Protein AF-A0A938VHK6-F1 (afdb_monomer)

Nearest PDB structures (foldseek):
  8qop-assembly1_A  TM=6.555E-01  e=1.700E-02  Capra hircus
  3v4d-assembly2_B  TM=6.811E-01  e=2.366E-02  Escherichia coli O6
  6tcd-assembly2_E  TM=5.555E-01  e=3.294E-02  Salmo salar
  7kgc-assembly2_A  TM=6.312E-01  e=1.158E-01  Trichomonas vaginalis
  3lyb-assembly1_C  TM=5.449E-01  e=5.666E-01  Klebsiella pneumoniae subsp. pneumoniae NTUH-K2044

Structure (mmCIF, N/CA/C/O backbone):
data_AF-A0A938VHK6-F1
#
_entry.id   AF-A0A938VHK6-F1
#
loop_
_atom_site.group_PDB
_atom_site.id
_atom_site.type_symbol
_atom_site.label_atom_id
_atom_site.label_alt_id
_atom_site.label_comp_id
_atom_site.label_asym_id
_atom_site.label_entity_id
_atom_site.label_seq_id
_atom_site.pdbx_PDB_ins_code
_atom_site.Cartn_x
_atom_site.Cartn_y
_atom_site.Cartn_z
_atom_site.occupancy
_atom_site.B_iso_or_equiv
_atom_site.auth_seq_id
_atom_site.auth_comp_id
_atom_site.auth_asym_id
_atom_site.auth_atom_id
_atom_site.pdbx_PDB_model_num
ATOM 1 N N . MET A 1 1 ? -14.049 -15.359 11.288 1.00 56.09 1 MET A N 1
ATOM 2 C CA . MET A 1 1 ? -13.159 -14.208 11.031 1.00 56.09 1 MET A CA 1
ATOM 3 C C . MET A 1 1 ? -12.052 -14.676 10.113 1.00 56.09 1 MET A C 1
ATOM 5 O O . MET A 1 1 ? -11.270 -15.524 10.521 1.00 56.09 1 MET A O 1
ATOM 9 N N . THR A 1 2 ? -12.027 -14.182 8.879 1.00 82.44 2 THR A N 1
ATOM 10 C CA . THR A 1 2 ? -10.998 -14.538 7.896 1.00 82.44 2 THR A CA 1
ATOM 11 C C . THR A 1 2 ? -10.290 -13.258 7.498 1.00 82.44 2 THR A C 1
ATOM 13 O O . THR A 1 2 ? -10.929 -12.334 7.003 1.00 82.44 2 THR A O 1
ATOM 16 N N . MET A 1 3 ? -8.987 -13.195 7.756 1.00 88.44 3 MET A N 1
ATOM 17 C CA . MET A 1 3 ? -8.124 -12.162 7.200 1.00 88.44 3 MET A CA 1
ATOM 18 C C . MET A 1 3 ? -7.493 -12.726 5.930 1.00 88.44 3 MET A C 1
ATOM 20 O O . MET A 1 3 ? -6.942 -13.826 5.949 1.00 88.44 3 MET A O 1
ATOM 24 N N . ILE A 1 4 ? -7.592 -11.986 4.833 1.00 93.75 4 ILE A N 1
ATOM 25 C CA . ILE A 1 4 ? -7.000 -12.340 3.547 1.00 93.75 4 ILE A CA 1
ATOM 26 C C . ILE A 1 4 ? -5.844 -11.382 3.297 1.00 93.75 4 ILE A C 1
ATOM 28 O O . ILE A 1 4 ? -5.993 -10.168 3.420 1.00 93.75 4 ILE A O 1
ATOM 32 N N . GLY A 1 5 ? -4.689 -11.942 2.956 1.00 94.56 5 GLY A N 1
ATOM 33 C CA . GLY A 1 5 ? -3.497 -11.191 2.597 1.00 94.56 5 GLY A CA 1
ATOM 34 C C . GLY A 1 5 ? -3.135 -11.403 1.134 1.00 94.56 5 GLY A C 1
ATOM 35 O O . GLY A 1 5 ? -3.250 -12.509 0.609 1.00 94.56 5 GLY A O 1
ATOM 36 N N . SER A 1 6 ? -2.645 -10.356 0.487 1.00 96.06 6 SER A N 1
ATOM 37 C CA . SER A 1 6 ? -2.023 -10.441 -0.832 1.00 96.06 6 SER A CA 1
ATOM 38 C C . SER A 1 6 ? -0.735 -9.629 -0.844 1.00 96.06 6 SER A C 1
ATOM 40 O O . SER A 1 6 ? -0.581 -8.689 -0.071 1.00 96.06 6 SER A O 1
ATOM 42 N N . VAL A 1 7 ? 0.208 -10.001 -1.705 1.00 96.00 7 VAL A N 1
ATOM 43 C CA . VAL A 1 7 ? 1.470 -9.272 -1.877 1.00 96.00 7 VAL A CA 1
ATOM 44 C C . VAL A 1 7 ? 1.684 -9.042 -3.358 1.00 96.00 7 VAL A C 1
ATOM 46 O O . VAL A 1 7 ? 1.497 -9.973 -4.136 1.00 96.00 7 VAL A O 1
ATOM 49 N N . GLY A 1 8 ? 2.102 -7.847 -3.750 1.00 95.88 8 GLY A N 1
ATOM 50 C CA . GLY A 1 8 ? 2.600 -7.506 -5.080 1.00 95.88 8 GLY A CA 1
ATOM 51 C C . GLY A 1 8 ? 4.035 -6.999 -4.989 1.00 95.88 8 GLY A C 1
ATOM 52 O O . GLY A 1 8 ? 4.415 -6.410 -3.980 1.00 95.88 8 GLY A O 1
ATOM 53 N N . VAL A 1 9 ? 4.842 -7.262 -6.019 1.00 96.12 9 VAL A N 1
ATOM 54 C CA . VAL A 1 9 ? 6.245 -6.823 -6.081 1.00 96.12 9 VAL A CA 1
ATOM 55 C C . VAL A 1 9 ? 6.520 -6.292 -7.474 1.00 96.12 9 VAL A C 1
ATOM 57 O O . VAL A 1 9 ? 6.195 -6.959 -8.458 1.00 96.12 9 VAL A O 1
ATOM 60 N N . ALA A 1 10 ? 7.133 -5.120 -7.565 1.00 95.56 10 ALA A N 1
ATOM 61 C CA . ALA A 1 10 ? 7.511 -4.540 -8.841 1.00 95.56 10 ALA A CA 1
ATOM 62 C C . ALA A 1 10 ? 8.858 -3.823 -8.768 1.00 95.56 10 ALA A C 1
ATOM 64 O O . ALA A 1 10 ? 9.340 -3.444 -7.697 1.00 95.56 10 ALA A O 1
ATOM 65 N N . GLN A 1 11 ? 9.450 -3.671 -9.946 1.00 94.56 11 GLN A N 1
ATOM 66 C CA . GLN A 1 11 ? 10.667 -2.918 -10.203 1.00 94.56 11 GLN A CA 1
ATOM 67 C C . GLN A 1 11 ? 10.366 -2.019 -11.397 1.00 94.56 11 GLN A C 1
ATOM 69 O O . GLN A 1 11 ? 9.808 -2.484 -12.391 1.00 94.56 11 GLN A O 1
ATOM 74 N N . ALA A 1 12 ? 10.718 -0.747 -11.293 1.00 92.94 12 ALA A N 1
ATOM 75 C CA . ALA A 1 12 ? 10.560 0.222 -12.369 1.00 92.94 12 ALA A CA 1
ATOM 76 C C . ALA A 1 12 ? 11.718 1.225 -12.352 1.00 92.94 12 ALA A C 1
ATOM 78 O O . ALA A 1 12 ? 12.580 1.176 -11.475 1.00 92.94 12 ALA A O 1
ATOM 79 N N . LEU A 1 13 ? 11.753 2.125 -13.332 1.00 91.19 13 LEU A N 1
ATOM 80 C CA . LEU A 1 13 ? 12.795 3.147 -13.403 1.00 91.19 13 LEU A CA 1
ATOM 81 C C . LEU A 1 13 ? 12.638 4.200 -12.293 1.00 91.19 13 LEU A C 1
ATOM 83 O O . LEU A 1 13 ? 13.628 4.689 -11.758 1.00 91.19 13 LEU A O 1
ATOM 87 N N . ASP A 1 14 ? 11.398 4.520 -11.931 1.00 93.38 14 ASP A N 1
ATOM 88 C CA . ASP A 1 14 ? 11.025 5.495 -10.914 1.00 93.38 14 ASP A CA 1
ATOM 89 C C . ASP A 1 14 ? 10.211 4.849 -9.785 1.00 93.38 14 ASP A C 1
ATOM 91 O O . ASP A 1 14 ? 9.522 3.836 -9.955 1.00 93.38 14 ASP A O 1
ATOM 95 N N . GLY A 1 15 ? 10.282 5.452 -8.593 1.00 94.38 15 GLY A N 1
ATOM 96 C CA . GLY A 1 15 ? 9.610 4.910 -7.414 1.00 94.38 15 GLY A CA 1
ATOM 97 C C . GLY A 1 15 ? 8.091 4.888 -7.569 1.00 94.38 15 GLY A C 1
ATOM 98 O O . GLY A 1 15 ? 7.434 3.975 -7.067 1.00 94.38 15 GLY A O 1
ATOM 99 N N . ARG A 1 16 ? 7.533 5.860 -8.298 1.00 96.81 16 ARG A N 1
ATOM 100 C CA . ARG A 1 16 ? 6.092 5.981 -8.525 1.00 96.81 16 ARG A CA 1
ATOM 101 C C . ARG A 1 16 ? 5.554 4.820 -9.351 1.00 96.81 16 ARG A C 1
ATOM 103 O O . ARG A 1 16 ? 4.610 4.177 -8.895 1.00 96.81 16 ARG A O 1
ATOM 110 N N . GLU A 1 17 ? 6.146 4.511 -10.502 1.00 97.25 17 GLU A N 1
ATOM 111 C CA . GLU A 1 17 ? 5.715 3.352 -11.294 1.00 97.25 17 GLU A CA 1
ATOM 112 C C . GLU A 1 17 ? 5.919 2.039 -10.536 1.00 97.25 17 GLU A C 1
ATOM 114 O O . GLU A 1 17 ? 5.032 1.185 -10.539 1.00 97.25 17 GLU A O 1
ATOM 119 N N . ALA A 1 18 ? 7.036 1.883 -9.814 1.00 96.69 18 ALA A N 1
ATOM 120 C CA . ALA A 1 18 ? 7.275 0.685 -9.008 1.00 96.69 18 ALA A CA 1
ATOM 121 C C . ALA A 1 18 ? 6.187 0.507 -7.932 1.00 96.69 18 ALA A C 1
ATOM 123 O O . ALA A 1 18 ? 5.649 -0.588 -7.760 1.00 96.69 18 ALA A O 1
ATOM 124 N N . GLY A 1 19 ? 5.815 1.587 -7.240 1.00 96.69 19 GLY A N 1
ATOM 125 C CA . GLY A 1 19 ? 4.727 1.589 -6.263 1.00 96.69 19 GLY A CA 1
ATOM 126 C C . GLY A 1 19 ? 3.370 1.254 -6.881 1.00 96.69 19 GLY A C 1
ATOM 127 O O . GLY A 1 19 ? 2.667 0.374 -6.380 1.00 96.69 19 GLY A O 1
ATOM 128 N N . LEU A 1 20 ? 3.028 1.900 -7.999 1.00 97.94 20 LEU A N 1
ATOM 129 C CA . LEU A 1 20 ? 1.771 1.685 -8.719 1.00 97.94 20 LEU A CA 1
ATOM 130 C C . LEU A 1 20 ? 1.640 0.237 -9.201 1.00 97.94 20 LEU A C 1
ATOM 132 O O . LEU A 1 20 ? 0.623 -0.413 -8.961 1.00 97.94 20 LEU A O 1
ATOM 136 N N . GLN A 1 21 ? 2.684 -0.311 -9.823 1.00 97.81 21 GLN A N 1
ATOM 137 C CA . GLN A 1 21 ? 2.679 -1.686 -10.318 1.00 97.81 21 GLN A CA 1
ATOM 138 C C . GLN A 1 21 ? 2.617 -2.712 -9.181 1.00 97.81 21 GLN A C 1
ATOM 140 O O . GLN A 1 21 ? 1.887 -3.702 -9.289 1.00 97.81 21 GLN A O 1
ATOM 145 N N . ALA A 1 22 ? 3.344 -2.490 -8.082 1.00 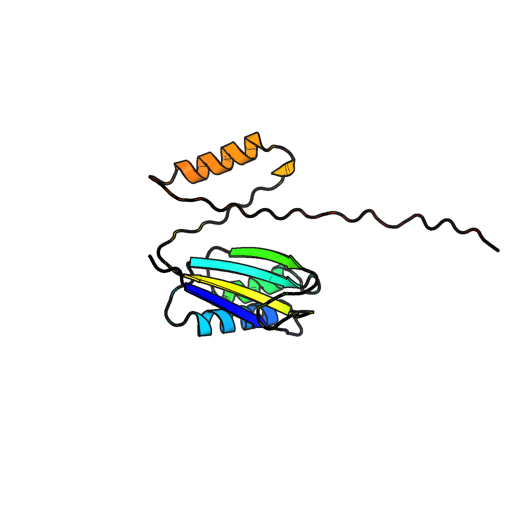97.25 22 ALA A N 1
ATOM 146 C CA . ALA A 1 22 ? 3.299 -3.373 -6.920 1.00 97.25 22 ALA A CA 1
ATOM 147 C C . ALA A 1 22 ? 1.903 -3.374 -6.274 1.00 97.25 22 ALA A C 1
ATOM 149 O O . ALA A 1 22 ? 1.358 -4.445 -6.000 1.00 97.25 22 ALA A O 1
ATOM 150 N N . ALA A 1 23 ? 1.292 -2.198 -6.101 1.00 97.44 23 ALA A N 1
ATOM 151 C CA . ALA A 1 23 ? -0.068 -2.067 -5.583 1.00 97.44 23 ALA A CA 1
ATOM 152 C C . ALA A 1 23 ? -1.099 -2.718 -6.517 1.00 97.44 23 ALA A C 1
ATOM 154 O O . ALA A 1 23 ? -1.943 -3.484 -6.056 1.00 97.44 23 ALA A O 1
ATOM 155 N N . HIS A 1 24 ? -0.982 -2.507 -7.830 1.00 97.62 24 HIS A N 1
ATOM 156 C CA . HIS A 1 24 ? -1.844 -3.141 -8.826 1.00 97.62 24 HIS A CA 1
ATOM 157 C C . HIS A 1 24 ? -1.755 -4.673 -8.773 1.00 97.62 24 HIS A C 1
ATOM 159 O O . HIS A 1 24 ? -2.774 -5.363 -8.756 1.00 97.62 24 HIS A O 1
ATOM 165 N N . GLN A 1 25 ? -0.543 -5.235 -8.688 1.00 97.38 25 GLN A N 1
ATOM 166 C CA . GLN A 1 25 ? -0.368 -6.681 -8.532 1.00 97.38 25 GLN A CA 1
ATOM 167 C C . GLN A 1 25 ? -0.987 -7.215 -7.236 1.00 97.38 25 GLN A C 1
ATOM 169 O O . GLN A 1 25 ? -1.554 -8.309 -7.249 1.00 97.38 25 GLN A O 1
ATOM 174 N N . ALA A 1 26 ? -0.854 -6.482 -6.128 1.00 97.12 26 ALA A N 1
ATOM 175 C CA . ALA A 1 26 ? -1.440 -6.870 -4.852 1.00 97.12 26 ALA A CA 1
ATOM 176 C C . ALA A 1 26 ? -2.975 -6.851 -4.932 1.00 97.12 26 ALA A C 1
ATOM 178 O O . ALA A 1 26 ? -3.604 -7.859 -4.630 1.00 97.12 26 ALA A O 1
ATOM 179 N N . LEU A 1 27 ? -3.569 -5.770 -5.449 1.00 96.75 27 LEU A N 1
ATOM 180 C CA . LEU A 1 27 ? -5.018 -5.641 -5.648 1.00 96.75 27 LEU A CA 1
ATOM 181 C C . LEU A 1 27 ? -5.583 -6.756 -6.532 1.00 96.75 27 LE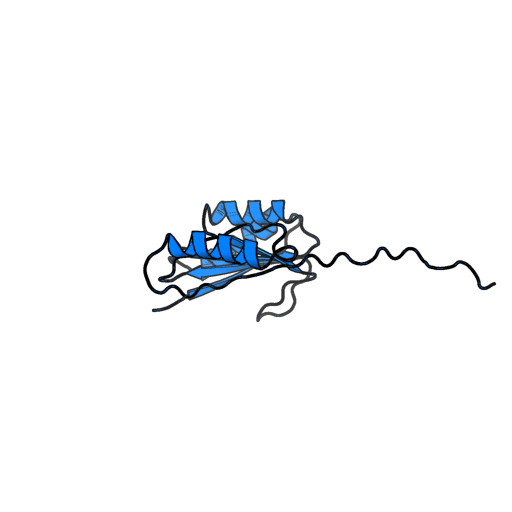U A C 1
ATOM 183 O O . LEU A 1 27 ? -6.552 -7.409 -6.155 1.00 96.75 27 LEU A O 1
ATOM 187 N N . ASN A 1 28 ? -4.926 -7.061 -7.654 1.00 96.62 28 ASN A N 1
ATOM 188 C CA . ASN A 1 28 ? -5.355 -8.154 -8.531 1.00 96.62 28 ASN A CA 1
ATOM 189 C C . ASN A 1 28 ? -5.352 -9.518 -7.830 1.00 96.62 28 ASN A C 1
ATOM 191 O O . ASN A 1 28 ? -6.194 -10.364 -8.120 1.00 96.62 28 ASN A O 1
ATOM 195 N N . ARG A 1 29 ? -4.418 -9.746 -6.897 1.00 96.00 29 ARG A N 1
ATOM 196 C CA . ARG A 1 29 ? -4.363 -10.977 -6.091 1.00 96.00 29 ARG A CA 1
ATOM 197 C C . ARG A 1 29 ? -5.366 -10.961 -4.938 1.00 96.00 29 ARG A C 1
AT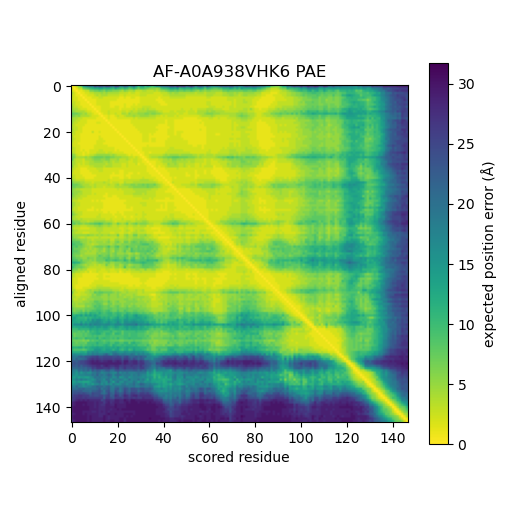OM 199 O O . ARG A 1 29 ? -5.837 -12.024 -4.547 1.00 96.00 29 ARG A O 1
ATOM 206 N N . LEU A 1 30 ? -5.681 -9.784 -4.398 1.00 95.19 30 LEU A N 1
ATOM 207 C CA . LEU A 1 30 ? -6.698 -9.592 -3.365 1.00 95.19 30 LEU A CA 1
ATOM 208 C C . LEU A 1 30 ? -8.116 -9.838 -3.912 1.00 95.19 30 LEU A C 1
ATOM 210 O O . LEU A 1 30 ? -9.005 -10.266 -3.170 1.00 95.19 30 LEU A O 1
ATOM 214 N N . GLY A 1 31 ? -8.307 -9.616 -5.216 1.00 92.62 31 GLY A N 1
ATOM 215 C CA . GLY A 1 31 ? -9.558 -9.843 -5.930 1.00 92.62 31 GLY A CA 1
ATOM 216 C C . GLY A 1 31 ? -10.589 -8.761 -5.618 1.00 92.62 31 GLY A C 1
ATOM 217 O O . GLY A 1 31 ? -10.271 -7.579 -5.590 1.00 92.62 31 GLY A O 1
ATOM 218 N N . ALA A 1 32 ? -11.835 -9.166 -5.370 1.00 90.75 32 ALA A N 1
ATOM 219 C CA . ALA A 1 32 ? -12.934 -8.242 -5.074 1.00 90.75 32 ALA A CA 1
ATOM 220 C C . ALA A 1 32 ? -12.931 -7.695 -3.630 1.00 90.75 32 ALA A C 1
ATOM 222 O O . ALA A 1 32 ? -13.824 -6.934 -3.264 1.00 90.75 32 ALA A O 1
ATOM 223 N N . ASN A 1 33 ? -11.971 -8.098 -2.791 1.00 91.81 33 ASN A N 1
ATOM 224 C CA . ASN A 1 33 ? -11.920 -7.657 -1.400 1.00 91.81 33 ASN A CA 1
ATOM 225 C C . ASN A 1 33 ? -11.284 -6.264 -1.296 1.00 91.81 33 ASN A C 1
ATOM 227 O O . ASN A 1 33 ? -10.229 -6.011 -1.876 1.00 91.81 33 ASN A O 1
ATOM 231 N N . ALA A 1 34 ? -11.895 -5.377 -0.510 1.00 90.62 34 ALA A N 1
ATOM 232 C CA . ALA A 1 34 ? -11.353 -4.045 -0.268 1.00 90.62 34 ALA A CA 1
ATOM 233 C C . ALA A 1 34 ? -10.145 -4.112 0.689 1.00 90.62 34 ALA A C 1
ATOM 235 O O . ALA A 1 34 ? -10.230 -4.786 1.722 1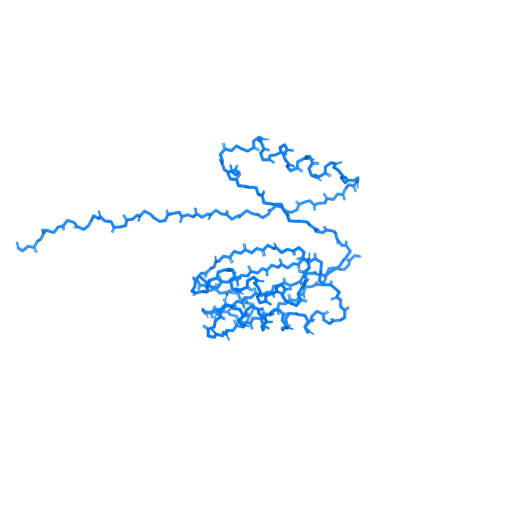.00 90.62 34 ALA A O 1
ATOM 236 N N . PRO A 1 35 ? -9.022 -3.440 0.386 1.00 93.62 35 PRO A N 1
ATOM 237 C CA . PRO A 1 35 ? -7.872 -3.389 1.281 1.00 93.62 35 PRO A CA 1
ATOM 238 C C . PRO A 1 35 ? -8.220 -2.605 2.553 1.00 93.62 35 PRO A C 1
ATOM 240 O O . PRO A 1 35 ? -8.628 -1.453 2.496 1.00 93.62 35 PRO A O 1
ATOM 243 N N . GLY A 1 36 ? -8.046 -3.242 3.709 1.00 92.81 36 GLY A N 1
ATOM 244 C CA . GLY A 1 36 ? -8.201 -2.625 5.025 1.00 92.81 36 GLY A CA 1
ATOM 245 C C . GLY A 1 36 ? -6.889 -2.104 5.609 1.00 92.81 36 GLY A C 1
ATOM 246 O O . GLY A 1 36 ? -6.927 -1.271 6.498 1.00 92.81 36 GLY A O 1
ATOM 247 N N . LEU A 1 37 ? -5.724 -2.576 5.155 1.00 93.75 37 LEU A N 1
ATOM 248 C CA . LEU A 1 37 ? -4.403 -2.061 5.545 1.00 93.75 37 LEU A CA 1
ATOM 249 C C . LEU A 1 37 ? -3.387 -2.372 4.445 1.00 93.75 37 LEU A C 1
ATOM 251 O O . LEU A 1 37 ? -3.391 -3.476 3.894 1.00 93.75 37 LEU A O 1
ATOM 255 N N . ALA A 1 38 ? -2.484 -1.430 4.183 1.00 95.12 38 ALA A N 1
ATOM 256 C CA . ALA A 1 38 ? -1.346 -1.612 3.295 1.00 95.12 38 ALA A CA 1
ATOM 257 C C . ALA A 1 38 ? -0.015 -1.562 4.058 1.00 95.12 38 ALA A C 1
ATOM 259 O O . ALA A 1 38 ? 0.219 -0.675 4.879 1.00 95.12 38 ALA A O 1
ATOM 260 N N . VAL A 1 39 ? 0.883 -2.496 3.748 1.00 94.69 39 VAL A N 1
ATOM 261 C CA . VAL A 1 39 ? 2.282 -2.478 4.189 1.00 94.69 39 VAL A CA 1
ATOM 262 C C . VAL A 1 39 ? 3.166 -2.291 2.965 1.00 94.69 39 VAL A C 1
ATOM 264 O O . VAL A 1 39 ? 3.175 -3.137 2.070 1.00 94.69 39 VAL A O 1
ATOM 267 N N . VAL A 1 40 ? 3.911 -1.190 2.925 1.00 94.50 40 VAL A N 1
ATOM 268 C CA . VAL A 1 40 ? 4.770 -0.823 1.796 1.00 94.50 40 VAL A CA 1
ATOM 269 C C . VAL A 1 40 ? 6.234 -0.936 2.191 1.00 94.50 40 VAL A C 1
ATOM 271 O O . VAL A 1 40 ? 6.699 -0.287 3.125 1.00 94.50 40 VAL A O 1
ATOM 274 N N . ILE A 1 41 ? 6.976 -1.752 1.451 1.00 94.00 41 ILE A N 1
ATOM 275 C CA . ILE A 1 41 ? 8.415 -1.934 1.628 1.00 94.00 41 ILE A CA 1
ATOM 276 C C . ILE A 1 41 ? 9.092 -1.453 0.355 1.00 94.00 41 ILE A C 1
ATOM 278 O O . ILE A 1 41 ? 8.962 -2.086 -0.692 1.00 94.00 41 ILE A O 1
ATOM 282 N N . ALA A 1 42 ? 9.822 -0.346 0.442 1.00 93.06 42 ALA A N 1
ATOM 283 C CA . ALA A 1 42 ? 10.537 0.223 -0.695 1.00 93.06 42 ALA A CA 1
ATOM 284 C C . ALA A 1 42 ? 12.043 -0.014 -0.570 1.00 93.06 42 ALA A C 1
ATOM 286 O O . ALA A 1 42 ? 12.618 0.125 0.512 1.00 93.06 42 ALA A O 1
ATOM 287 N N . SER A 1 43 ? 12.712 -0.323 -1.680 1.00 90.94 43 SER A N 1
ATOM 288 C CA . SER A 1 43 ? 14.168 -0.241 -1.703 1.00 90.94 43 SER A CA 1
ATOM 289 C C . SER A 1 43 ? 14.613 1.201 -1.434 1.00 90.94 43 SER A C 1
ATOM 291 O O . SER A 1 43 ? 14.035 2.135 -1.985 1.00 90.94 43 SER A O 1
ATOM 293 N N . HIS A 1 44 ? 15.656 1.390 -0.621 1.00 88.12 44 HIS A N 1
ATOM 294 C CA . HIS A 1 44 ? 16.244 2.707 -0.314 1.00 88.12 44 HIS A CA 1
ATOM 295 C C . HIS A 1 44 ? 16.695 3.513 -1.549 1.00 88.12 44 HIS A C 1
ATOM 297 O O . HIS A 1 44 ? 16.957 4.705 -1.434 1.00 88.12 44 HIS A O 1
ATOM 303 N N . GLN A 1 45 ? 16.801 2.865 -2.711 1.00 88.81 45 GLN A N 1
ATOM 304 C CA . GLN A 1 45 ? 17.152 3.488 -3.989 1.00 88.81 45 GLN A CA 1
ATOM 305 C C . GLN A 1 45 ? 15.992 4.298 -4.589 1.00 88.81 45 GLN A C 1
ATOM 307 O O . GLN A 1 45 ? 16.230 5.171 -5.417 1.00 88.81 45 GLN A O 1
ATOM 312 N N . TYR A 1 46 ? 14.750 4.031 -4.174 1.00 91.06 46 TYR A N 1
ATOM 313 C CA . TYR A 1 46 ? 13.588 4.818 -4.573 1.00 91.06 46 TYR A CA 1
ATOM 314 C C . TYR A 1 46 ? 13.291 5.916 -3.557 1.00 91.06 46 TYR A C 1
ATOM 316 O O . TYR A 1 46 ? 13.364 5.696 -2.346 1.00 91.06 46 TYR A O 1
ATOM 324 N N . HIS A 1 47 ? 12.854 7.080 -4.039 1.00 91.44 47 HIS A N 1
ATOM 325 C CA . HIS A 1 47 ? 12.333 8.120 -3.161 1.00 91.44 47 HIS A CA 1
ATOM 326 C C . HIS A 1 47 ? 11.019 7.648 -2.519 1.00 91.44 47 HIS A C 1
ATOM 328 O O . HIS A 1 47 ? 10.047 7.403 -3.239 1.00 91.44 47 HIS A O 1
ATOM 334 N N . PRO A 1 48 ? 10.920 7.583 -1.175 1.00 89.38 48 PRO A N 1
ATOM 335 C CA . PRO A 1 48 ? 9.720 7.073 -0.514 1.00 89.38 48 PRO A CA 1
ATOM 336 C C . PRO A 1 48 ? 8.446 7.821 -0.913 1.00 89.38 48 PRO A C 1
ATOM 338 O O . PRO A 1 48 ? 7.411 7.199 -1.114 1.00 89.38 48 PRO A O 1
ATOM 341 N N . ARG A 1 49 ? 8.517 9.146 -1.106 1.00 91.06 49 ARG A N 1
ATOM 342 C CA . ARG A 1 49 ? 7.355 9.939 -1.544 1.00 91.06 49 ARG A CA 1
ATOM 343 C C . ARG A 1 49 ? 6.833 9.524 -2.917 1.00 91.06 49 ARG A C 1
ATOM 345 O O . ARG A 1 49 ? 5.625 9.473 -3.100 1.00 91.06 49 ARG A O 1
ATOM 352 N N . GLU A 1 50 ? 7.717 9.225 -3.865 1.00 95.12 50 GLU A N 1
ATOM 353 C CA . GLU A 1 50 ? 7.304 8.782 -5.200 1.00 95.12 50 GLU A CA 1
ATOM 354 C C . GLU A 1 50 ? 6.592 7.434 -5.120 1.00 95.12 50 GLU A C 1
ATOM 356 O O . GLU A 1 50 ? 5.498 7.292 -5.660 1.00 95.12 50 GLU A O 1
ATOM 361 N N . VAL A 1 51 ? 7.162 6.488 -4.366 1.00 95.75 51 VAL A N 1
ATOM 362 C CA . VAL A 1 51 ? 6.550 5.174 -4.132 1.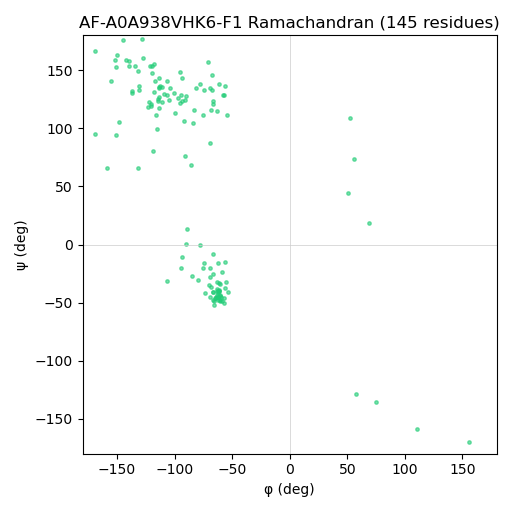00 95.75 51 VAL A CA 1
ATOM 363 C C . VAL A 1 51 ? 5.165 5.314 -3.513 1.00 95.75 51 VAL A C 1
ATOM 365 O O . VAL A 1 51 ? 4.206 4.745 -4.031 1.00 95.75 51 VAL A O 1
ATOM 368 N N . LEU A 1 52 ? 5.040 6.099 -2.440 1.00 93.38 52 LEU A N 1
ATOM 369 C CA . LEU A 1 52 ? 3.763 6.307 -1.757 1.00 93.38 52 LEU A CA 1
ATOM 370 C C . LEU A 1 52 ? 2.725 6.953 -2.680 1.00 93.38 52 LEU A C 1
ATOM 372 O O . LEU A 1 52 ? 1.579 6.522 -2.656 1.00 93.38 52 LEU A O 1
ATOM 376 N N . ASN A 1 53 ? 3.117 7.907 -3.534 1.00 94.69 53 ASN A N 1
ATOM 377 C CA . ASN A 1 53 ? 2.222 8.502 -4.535 1.00 94.69 53 ASN A CA 1
ATOM 378 C C . ASN A 1 53 ? 1.729 7.472 -5.564 1.00 94.69 53 ASN A C 1
ATOM 380 O O . ASN A 1 53 ? 0.575 7.517 -5.986 1.00 94.69 53 ASN A O 1
ATOM 384 N N . GLY A 1 54 ? 2.595 6.545 -5.982 1.00 96.19 54 GLY A N 1
ATOM 385 C CA . GLY A 1 54 ? 2.211 5.444 -6.865 1.00 96.19 54 GLY A CA 1
ATOM 386 C C . GLY A 1 54 ? 1.207 4.505 -6.200 1.00 96.19 54 GLY A C 1
ATOM 387 O O . GLY A 1 54 ? 0.176 4.175 -6.782 1.00 96.19 54 GLY A O 1
ATOM 388 N N . VAL A 1 55 ? 1.471 4.127 -4.951 1.00 96.62 55 VAL A N 1
ATOM 389 C CA . VAL A 1 55 ? 0.617 3.222 -4.173 1.00 96.62 55 VAL A CA 1
ATOM 390 C C . VAL A 1 55 ? -0.745 3.855 -3.845 1.00 96.62 55 VAL A C 1
ATOM 392 O O . VAL A 1 55 ? -1.785 3.231 -4.070 1.00 96.62 55 VAL A O 1
ATOM 395 N N . SER A 1 56 ? -0.766 5.099 -3.358 1.00 94.75 56 SER A N 1
ATOM 396 C CA . SER A 1 56 ? -1.998 5.799 -2.967 1.00 94.75 56 SER A CA 1
ATOM 397 C C . SER A 1 56 ? -2.916 6.094 -4.151 1.00 94.75 56 SER A C 1
ATOM 399 O O . SER A 1 56 ? -4.131 6.137 -3.977 1.00 94.75 56 SER A O 1
ATOM 401 N N . SER A 1 57 ? -2.371 6.202 -5.369 1.00 95.62 57 SER A N 1
ATOM 402 C CA . SER A 1 57 ? -3.178 6.380 -6.583 1.00 95.62 57 SER A CA 1
ATOM 403 C C . SER A 1 57 ? -4.181 5.244 -6.832 1.00 95.62 57 SER A C 1
ATOM 405 O O . SER A 1 57 ? -5.195 5.469 -7.489 1.00 95.62 57 SER A O 1
ATOM 407 N N . LEU A 1 58 ? -3.921 4.046 -6.289 1.00 95.62 58 LEU A N 1
ATOM 408 C CA . LEU A 1 58 ? -4.810 2.884 -6.392 1.00 95.62 58 LEU A CA 1
ATOM 409 C C . LEU A 1 58 ? -5.543 2.562 -5.084 1.00 95.62 58 LEU A C 1
ATOM 411 O O . LEU A 1 58 ? -6.650 2.034 -5.125 1.00 95.62 58 LEU A O 1
ATOM 415 N N . LEU A 1 59 ? -4.926 2.836 -3.931 1.00 92.31 59 LEU A N 1
ATOM 416 C CA . LEU A 1 59 ? -5.470 2.475 -2.615 1.00 92.31 59 LEU A CA 1
ATOM 417 C C . LEU A 1 59 ? -6.304 3.584 -1.954 1.00 92.31 59 LEU A C 1
ATOM 419 O O . LEU A 1 59 ? -6.965 3.318 -0.947 1.00 92.31 59 LEU A O 1
ATOM 423 N N . GLY A 1 60 ? -6.279 4.806 -2.495 1.00 88.88 60 GLY A N 1
ATOM 424 C CA . GLY A 1 60 ? -6.969 5.960 -1.921 1.00 88.88 60 GLY A CA 1
ATOM 425 C C . GLY A 1 60 ? -6.511 6.232 -0.487 1.00 88.88 60 GLY A C 1
ATOM 426 O O . GLY A 1 60 ? -5.312 6.274 -0.212 1.00 88.88 60 GLY A O 1
ATOM 427 N N . ASP A 1 61 ? -7.478 6.351 0.422 1.00 84.12 61 ASP A N 1
ATOM 428 C CA . ASP A 1 61 ? -7.258 6.659 1.841 1.00 84.12 61 ASP A CA 1
ATOM 429 C C . ASP A 1 61 ? -7.054 5.412 2.722 1.00 84.12 61 ASP A C 1
ATOM 431 O O . ASP A 1 61 ? -7.121 5.494 3.950 1.00 84.12 61 ASP A O 1
ATOM 435 N N . SER A 1 62 ? -6.821 4.239 2.118 1.00 89.31 62 SER A N 1
ATOM 436 C CA . SER A 1 62 ? -6.556 3.014 2.881 1.00 89.31 62 SER A CA 1
ATOM 437 C C . SER A 1 62 ? -5.342 3.218 3.798 1.00 89.31 62 SER A C 1
ATOM 439 O O . SER A 1 62 ? -4.278 3.612 3.303 1.00 89.31 62 SER A O 1
ATOM 441 N N . PRO A 1 63 ? -5.445 2.920 5.108 1.00 90.81 63 PRO A N 1
ATOM 442 C CA . PRO A 1 63 ? -4.337 3.108 6.033 1.00 90.81 63 PRO A CA 1
ATOM 443 C C . PRO A 1 63 ? -3.092 2.358 5.571 1.00 90.81 63 PRO A C 1
ATOM 445 O O . PRO A 1 63 ? -3.159 1.212 5.115 1.00 90.81 63 PRO A O 1
ATOM 448 N N . MET A 1 64 ? -1.948 3.026 5.675 1.00 90.88 64 MET A N 1
ATOM 449 C CA . MET A 1 64 ? -0.694 2.559 5.109 1.00 90.88 64 MET A CA 1
ATOM 450 C C . MET A 1 64 ? 0.438 2.769 6.098 1.00 90.88 64 MET A C 1
ATOM 452 O O . MET A 1 64 ? 0.671 3.870 6.591 1.00 90.88 64 MET A O 1
ATOM 456 N N . ILE A 1 65 ? 1.203 1.708 6.303 1.00 91.56 65 ILE A N 1
ATOM 457 C CA . ILE A 1 65 ? 2.483 1.750 6.997 1.00 91.56 65 ILE A CA 1
ATOM 458 C C . ILE A 1 65 ? 3.578 1.315 6.036 1.00 91.56 65 ILE A C 1
ATOM 460 O O . ILE A 1 65 ? 3.338 0.572 5.083 1.00 91.56 65 ILE A O 1
ATOM 464 N N . GLY A 1 66 ? 4.807 1.740 6.287 1.00 88.50 66 GLY A N 1
ATOM 465 C CA . GLY A 1 66 ? 5.907 1.309 5.451 1.00 88.50 66 GLY A CA 1
ATOM 466 C C . GLY A 1 66 ? 7.265 1.654 6.012 1.00 88.50 66 GLY A C 1
ATOM 467 O O . GLY A 1 66 ? 7.398 2.435 6.952 1.00 88.50 66 GLY A O 1
ATOM 468 N N . PHE A 1 67 ? 8.274 1.036 5.420 1.00 88.75 67 PHE A N 1
ATOM 469 C CA . PHE A 1 67 ? 9.673 1.270 5.736 1.00 88.75 67 PHE A CA 1
ATOM 470 C C . PHE A 1 67 ? 10.534 1.027 4.497 1.00 88.75 67 PHE A C 1
ATOM 472 O O . PHE A 1 67 ? 10.101 0.407 3.520 1.00 88.75 67 PHE A O 1
ATOM 479 N N . SER A 1 68 ? 11.763 1.532 4.532 1.00 87.56 68 SER A N 1
ATOM 480 C CA . SER A 1 68 ? 12.754 1.266 3.498 1.00 87.56 68 SER A CA 1
ATOM 481 C C . SER A 1 68 ? 13.669 0.106 3.890 1.00 87.56 68 SER A C 1
ATOM 483 O O . SER A 1 68 ? 13.953 -0.124 5.064 1.00 87.56 68 SER A O 1
ATOM 485 N N . SER A 1 69 ? 14.132 -0.640 2.892 1.00 85.94 69 SER A N 1
ATOM 486 C CA . SER A 1 69 ? 15.058 -1.765 3.055 1.00 85.94 69 SER A CA 1
ATOM 487 C C . SER A 1 69 ? 16.100 -1.762 1.925 1.00 85.94 69 SER A C 1
ATOM 489 O O . SER A 1 69 ? 15.845 -1.197 0.860 1.00 85.94 69 SER A O 1
ATOM 491 N N . PRO A 1 70 ? 17.285 -2.381 2.079 1.00 82.88 70 PRO A N 1
ATOM 492 C CA . PRO A 1 70 ? 18.191 -2.638 0.958 1.00 82.88 70 PRO A CA 1
ATOM 493 C C . PRO A 1 70 ? 17.516 -3.381 -0.201 1.00 82.88 70 PRO A C 1
ATOM 495 O O . PRO A 1 70 ? 17.674 -3.017 -1.368 1.00 82.88 70 PRO A O 1
ATOM 498 N N . ALA A 1 71 ? 16.693 -4.365 0.143 1.00 82.12 71 ALA A N 1
ATOM 499 C CA . ALA A 1 71 ? 15.952 -5.197 -0.787 1.00 82.12 71 ALA A CA 1
ATOM 500 C C . ALA A 1 71 ? 14.665 -5.706 -0.143 1.00 82.12 71 ALA A C 1
ATOM 502 O O . ALA A 1 71 ? 14.550 -5.776 1.086 1.00 82.12 71 ALA A O 1
ATOM 503 N N . THR A 1 72 ? 13.702 -6.099 -0.967 1.00 83.38 72 THR A N 1
ATOM 504 C CA . THR A 1 72 ? 12.506 -6.769 -0.472 1.00 83.38 72 THR A CA 1
ATOM 505 C C . THR A 1 72 ? 12.732 -8.277 -0.455 1.00 83.38 72 THR A C 1
ATOM 507 O O . THR A 1 72 ? 13.086 -8.870 -1.472 1.00 83.38 72 THR A O 1
ATOM 510 N N . LEU A 1 73 ? 12.479 -8.917 0.685 1.00 82.12 73 LEU A N 1
ATOM 511 C CA . LEU A 1 73 ? 12.421 -10.371 0.780 1.00 82.12 73 LEU A CA 1
ATOM 512 C C . LEU A 1 73 ? 10.963 -10.831 0.707 1.00 82.12 73 LEU A C 1
ATOM 514 O O . LEU A 1 73 ? 10.124 -10.369 1.478 1.00 82.12 73 LEU A O 1
ATOM 518 N N . THR A 1 74 ? 10.663 -11.745 -0.211 1.00 84.06 74 THR A N 1
ATOM 519 C CA . THR A 1 74 ? 9.351 -12.398 -0.307 1.00 84.06 74 THR A CA 1
ATOM 520 C C . THR A 1 74 ? 9.505 -13.915 -0.343 1.00 84.06 74 THR A C 1
ATOM 522 O O . THR A 1 74 ? 10.619 -14.435 -0.391 1.00 84.06 74 THR A O 1
ATOM 525 N N . ASN A 1 75 ? 8.392 -14.653 -0.372 1.00 81.81 75 ASN A N 1
ATOM 526 C CA . ASN A 1 75 ? 8.428 -16.108 -0.562 1.00 81.81 75 ASN A CA 1
ATOM 527 C C . ASN A 1 75 ? 9.033 -16.538 -1.915 1.00 81.81 75 ASN A C 1
ATOM 529 O O . ASN A 1 75 ? 9.402 -17.697 -2.067 1.00 81.81 75 ASN A O 1
ATOM 533 N N . LYS A 1 76 ? 9.149 -15.618 -2.883 1.00 82.38 76 LYS A N 1
ATOM 534 C CA . LYS A 1 76 ? 9.805 -15.835 -4.182 1.00 82.38 76 LYS A CA 1
ATOM 535 C C . LYS A 1 76 ? 11.296 -15.495 -4.168 1.00 82.38 76 LYS A C 1
ATOM 537 O O . LYS A 1 76 ? 11.955 -15.640 -5.193 1.00 82.38 76 LYS A O 1
ATOM 542 N N . GLY A 1 77 ? 11.825 -15.070 -3.022 1.00 85.50 77 GLY A N 1
ATOM 543 C CA . GLY A 1 77 ? 13.233 -14.761 -2.832 1.00 85.50 77 GLY A CA 1
ATOM 544 C C . GLY A 1 77 ? 13.510 -13.274 -2.635 1.00 85.50 77 GLY A C 1
ATOM 545 O O . GLY A 1 77 ? 12.655 -12.496 -2.203 1.00 85.50 77 GLY A O 1
ATOM 546 N N . HIS A 1 78 ? 14.763 -12.912 -2.893 1.00 85.94 78 HIS A N 1
ATOM 547 C CA . HIS A 1 78 ? 15.313 -11.581 -2.681 1.00 85.94 78 HIS A CA 1
ATOM 548 C C . HIS A 1 78 ? 15.161 -10.722 -3.940 1.00 85.94 78 HIS A C 1
ATOM 550 O O . HIS A 1 78 ? 15.651 -11.084 -5.009 1.00 85.94 78 HIS A O 1
ATOM 556 N N . HIS A 1 79 ? 14.526 -9.563 -3.794 1.00 84.88 79 HIS A N 1
ATOM 557 C CA . HIS A 1 79 ? 14.292 -8.601 -4.863 1.00 84.88 79 HIS A CA 1
ATOM 558 C C . HIS A 1 79 ? 15.061 -7.304 -4.549 1.00 84.88 79 HIS A C 1
ATOM 560 O O . HIS A 1 79 ? 14.629 -6.516 -3.703 1.00 84.88 79 HIS A O 1
ATOM 566 N N . PRO A 1 80 ? 16.242 -7.079 -5.153 1.00 86.56 80 PRO A N 1
ATOM 567 C CA . PRO A 1 80 ? 16.928 -5.792 -5.052 1.00 86.56 80 PRO A CA 1
ATOM 568 C C . PRO A 1 80 ? 16.170 -4.739 -5.867 1.00 86.56 80 PRO A C 1
ATOM 570 O O . PRO A 1 80 ? 15.461 -5.096 -6.802 1.00 86.56 80 PRO A O 1
ATOM 573 N N . HIS A 1 81 ? 16.326 -3.451 -5.551 1.00 92.12 81 HIS A N 1
ATOM 574 C CA . HIS A 1 81 ? 15.720 -2.364 -6.339 1.00 92.12 81 HIS A CA 1
ATOM 575 C C . HIS A 1 81 ? 14.214 -2.569 -6.607 1.00 92.12 81 HIS A C 1
ATOM 577 O O . HIS A 1 81 ? 13.737 -2.449 -7.730 1.00 92.12 81 HIS A O 1
ATOM 583 N N . SER A 1 82 ? 13.460 -2.980 -5.588 1.00 93.50 82 SER A N 1
ATOM 584 C CA . SER A 1 82 ? 12.036 -3.284 -5.727 1.00 93.50 82 SER A CA 1
ATOM 585 C C . SER A 1 82 ? 11.189 -2.551 -4.707 1.00 93.50 82 SER A C 1
ATOM 587 O O . SER A 1 82 ? 11.663 -2.147 -3.642 1.00 93.50 82 SER A O 1
ATOM 589 N N . VAL A 1 83 ? 9.904 -2.447 -5.023 1.00 95.38 83 VAL A N 1
ATOM 590 C CA . VAL A 1 83 ? 8.849 -2.127 -4.069 1.00 95.38 83 VAL A CA 1
ATOM 591 C C . VAL A 1 83 ? 7.985 -3.365 -3.892 1.00 95.38 83 VAL A C 1
ATOM 593 O O . VAL A 1 83 ? 7.603 -4.006 -4.873 1.00 95.38 83 VAL A O 1
ATOM 596 N N . ALA A 1 84 ? 7.649 -3.685 -2.647 1.00 95.88 84 ALA A N 1
ATOM 597 C CA . ALA A 1 84 ? 6.592 -4.631 -2.342 1.00 95.88 84 ALA A CA 1
ATOM 598 C C . ALA A 1 84 ? 5.464 -3.966 -1.572 1.00 95.88 84 ALA A C 1
ATOM 600 O O . ALA A 1 84 ? 5.692 -3.159 -0.672 1.00 95.88 84 ALA A O 1
ATOM 601 N N . VAL A 1 85 ? 4.247 -4.355 -1.923 1.00 96.56 85 VAL A N 1
ATOM 602 C CA . VAL A 1 85 ? 3.019 -3.908 -1.278 1.00 96.56 85 VAL A CA 1
ATOM 603 C C . VAL A 1 85 ? 2.286 -5.146 -0.803 1.00 96.56 85 VAL A C 1
ATOM 605 O O . VAL A 1 85 ? 1.917 -5.995 -1.614 1.00 96.56 85 VAL A O 1
ATOM 608 N N . ALA A 1 86 ? 2.091 -5.261 0.505 1.00 95.69 86 ALA A N 1
ATOM 609 C CA . ALA A 1 86 ? 1.205 -6.252 1.089 1.00 95.69 86 ALA A CA 1
ATOM 610 C C . ALA A 1 86 ? -0.123 -5.589 1.457 1.00 95.69 86 ALA A C 1
ATOM 612 O O . ALA A 1 86 ? -0.130 -4.547 2.108 1.00 95.69 86 ALA A O 1
ATOM 613 N N . LEU A 1 87 ? -1.236 -6.191 1.051 1.00 96.38 87 LEU A N 1
ATOM 614 C CA . LEU A 1 87 ? -2.581 -5.737 1.388 1.00 96.38 87 LEU A CA 1
ATOM 615 C C . LEU A 1 87 ? -3.251 -6.767 2.279 1.00 96.38 87 LEU A C 1
ATOM 617 O O . LEU A 1 87 ? -3.217 -7.961 1.979 1.00 96.38 87 LEU A O 1
ATOM 621 N N . LEU A 1 88 ? -3.890 -6.288 3.336 1.00 94.94 88 LEU A N 1
ATOM 622 C CA . LEU A 1 88 ? -4.718 -7.086 4.227 1.00 94.94 88 LEU A CA 1
ATOM 623 C C . LEU A 1 88 ? -6.168 -6.648 4.067 1.00 94.94 88 LEU A C 1
ATOM 625 O O . LEU A 1 88 ? -6.454 -5.455 4.032 1.00 94.94 88 LEU A O 1
ATOM 629 N N . SER A 1 89 ? -7.078 -7.608 4.001 1.00 93.94 89 SER A N 1
ATOM 630 C CA . SER A 1 89 ? -8.522 -7.391 4.001 1.00 93.94 89 SER A CA 1
ATOM 631 C C . SER A 1 89 ? -9.181 -8.326 5.006 1.00 93.94 89 SER A C 1
ATOM 633 O O . SER A 1 89 ? -8.681 -9.422 5.270 1.00 93.94 89 SER A O 1
ATOM 635 N N . GLY A 1 90 ? -10.285 -7.893 5.597 1.00 89.94 90 GLY A N 1
ATOM 636 C CA . GLY A 1 90 ? -11.032 -8.672 6.571 1.00 89.94 90 GLY A CA 1
ATOM 637 C C . GLY A 1 90 ? -11.852 -7.782 7.490 1.00 89.94 90 GLY A C 1
ATOM 638 O O . GLY A 1 90 ? -11.974 -6.579 7.278 1.00 89.94 90 GLY A O 1
ATOM 639 N N . ASP A 1 91 ? -12.392 -8.396 8.533 1.00 87.88 91 ASP A N 1
ATOM 640 C CA . ASP A 1 91 ? -13.203 -7.720 9.544 1.00 87.88 91 ASP A CA 1
ATOM 641 C C . ASP A 1 91 ? -12.307 -7.104 10.631 1.00 87.88 91 ASP A C 1
ATOM 643 O O . ASP A 1 91 ? -12.206 -7.599 11.754 1.00 87.88 91 ASP A O 1
ATOM 647 N N . PHE A 1 92 ? -11.544 -6.079 10.246 1.00 85.06 92 PHE A N 1
ATOM 648 C CA . PHE A 1 92 ? -10.736 -5.275 11.157 1.00 85.06 92 PHE A CA 1
ATOM 649 C C . PHE A 1 92 ? -10.819 -3.798 10.777 1.00 85.06 92 PHE A C 1
ATOM 651 O O . PHE A 1 92 ? -11.045 -3.442 9.624 1.00 85.06 92 PHE A O 1
ATOM 658 N N . GLN A 1 93 ? -10.610 -2.936 11.766 1.00 82.00 93 GLN A N 1
ATOM 659 C CA . GLN A 1 93 ? -10.430 -1.506 11.559 1.00 82.00 93 GLN A CA 1
ATOM 660 C C . GLN A 1 93 ? -8.948 -1.196 11.718 1.00 82.00 93 GLN A C 1
ATOM 662 O O . GLN A 1 93 ? -8.311 -1.677 12.657 1.00 82.00 93 GLN A O 1
ATOM 667 N N . SER A 1 94 ? -8.394 -0.411 10.805 1.00 84.44 94 SER A N 1
ATOM 668 C CA . SER A 1 94 ? -7.016 0.057 10.892 1.00 84.44 94 SER A CA 1
ATOM 669 C C . SER A 1 94 ? -6.996 1.578 10.910 1.00 84.44 94 SER A C 1
ATOM 671 O O . SER A 1 94 ? -7.922 2.247 10.455 1.00 84.44 94 SER A O 1
ATOM 673 N N . ASP A 1 95 ? -5.950 2.125 11.510 1.00 81.88 95 ASP A N 1
ATOM 674 C CA . ASP A 1 95 ? -5.699 3.556 11.540 1.00 81.88 95 ASP A CA 1
ATOM 675 C C . ASP A 1 95 ? -4.190 3.771 11.616 1.00 81.88 95 ASP A C 1
ATOM 677 O O . ASP A 1 95 ? -3.460 2.903 12.106 1.00 81.88 95 ASP A O 1
ATOM 681 N N . THR A 1 96 ? -3.711 4.903 11.114 1.00 79.94 96 THR A N 1
ATOM 682 C CA . THR A 1 96 ? -2.281 5.223 11.093 1.00 79.94 96 THR A CA 1
ATOM 683 C C . THR A 1 96 ? -2.034 6.501 11.872 1.00 79.94 96 THR A C 1
ATOM 685 O O . THR A 1 96 ? -2.551 7.560 11.531 1.00 79.94 96 THR A O 1
ATOM 688 N N . LEU A 1 97 ? -1.199 6.410 12.908 1.00 81.94 97 LEU A N 1
ATOM 689 C CA . LEU A 1 97 ? -0.835 7.547 13.745 1.00 81.94 97 LEU A CA 1
ATOM 690 C C . LEU A 1 97 ? 0.652 7.865 13.596 1.00 81.94 97 LEU A C 1
ATOM 692 O O . LEU A 1 97 ? 1.512 7.024 13.859 1.00 81.94 97 LEU A O 1
ATOM 696 N N . TRP A 1 98 ? 0.958 9.104 13.214 1.00 77.50 98 TRP A N 1
ATOM 697 C CA . TRP A 1 98 ? 2.328 9.605 13.191 1.00 77.50 98 TRP A CA 1
ATOM 698 C C . TRP A 1 98 ? 2.744 10.083 14.587 1.00 77.50 98 TRP A C 1
ATOM 700 O O . TRP A 1 98 ? 2.187 11.044 15.117 1.00 77.50 98 TRP A O 1
ATOM 710 N N . LEU A 1 99 ? 3.739 9.417 15.180 1.00 82.75 99 LEU A N 1
ATOM 711 C CA . LEU A 1 99 ? 4.258 9.717 16.520 1.00 82.75 99 LEU A CA 1
ATOM 712 C C . LEU A 1 99 ? 5.745 10.101 16.447 1.00 82.75 99 LEU A C 1
ATOM 714 O O . LEU A 1 99 ? 6.618 9.265 16.704 1.00 82.75 99 LEU A O 1
ATOM 718 N N . PRO A 1 100 ? 6.068 11.355 16.080 1.00 75.44 100 PRO A N 1
ATOM 719 C CA . PRO A 1 100 ? 7.451 11.808 16.039 1.00 75.44 100 PRO A CA 1
ATOM 720 C C . PRO A 1 100 ? 8.030 11.870 17.457 1.00 75.44 100 PRO A C 1
ATOM 722 O O . PRO A 1 100 ? 7.326 12.186 18.415 1.00 75.44 100 PRO A O 1
ATOM 725 N N . GLY A 1 101 ? 9.323 11.570 17.591 1.00 72.06 101 GLY A N 1
ATOM 726 C CA . GLY A 1 101 ? 10.010 11.645 18.882 1.00 72.06 101 GLY A CA 1
ATOM 727 C C . GLY A 1 101 ? 9.559 10.594 19.901 1.00 72.06 101 GLY A C 1
ATOM 728 O O . GLY A 1 101 ? 9.824 10.762 21.088 1.00 72.06 101 GLY A O 1
ATOM 729 N N . TYR A 1 102 ? 8.914 9.500 19.473 1.00 74.31 102 TYR A N 1
ATOM 730 C CA . TYR A 1 102 ? 8.425 8.468 20.399 1.00 74.31 102 TYR A CA 1
ATOM 731 C C . TYR A 1 102 ? 9.536 7.901 21.307 1.00 74.31 102 TYR A C 1
ATOM 733 O O . TYR A 1 102 ? 9.288 7.549 22.460 1.00 74.31 102 TYR A O 1
ATOM 741 N N . SER A 1 103 ? 10.776 7.844 20.805 1.00 75.06 103 SER A N 1
ATOM 742 C CA . SER A 1 103 ? 11.951 7.365 21.541 1.00 75.06 103 SER A CA 1
ATOM 743 C C . SER A 1 103 ? 12.385 8.308 22.665 1.00 75.06 103 SER A C 1
ATOM 745 O O . SER A 1 103 ? 13.081 7.881 23.581 1.00 75.06 103 SER A O 1
ATOM 747 N N . GLN A 1 104 ? 11.969 9.575 22.614 1.00 79.25 104 GLN A N 1
ATOM 748 C CA . GLN A 1 104 ? 12.332 10.605 23.587 1.00 79.25 104 GLN A CA 1
ATOM 749 C C . GLN A 1 104 ? 11.415 10.575 24.818 1.00 79.25 104 GLN A C 1
ATOM 751 O O . GLN A 1 104 ? 11.837 10.951 25.908 1.00 79.25 104 GLN A O 1
ATOM 756 N N . SER A 1 105 ? 10.167 10.111 24.670 1.00 80.62 105 SER A N 1
ATOM 757 C CA . SER A 1 105 ? 9.201 10.041 25.771 1.00 80.62 105 SER A CA 1
ATOM 758 C C . SER A 1 105 ? 8.201 8.900 25.586 1.00 80.62 105 SER A C 1
ATOM 760 O O . SER A 1 105 ? 7.134 9.049 24.983 1.00 80.62 105 SER A O 1
ATOM 762 N N . GLY A 1 106 ? 8.508 7.743 26.181 1.00 79.00 106 GLY A N 1
ATOM 763 C CA . GLY A 1 106 ? 7.595 6.596 26.186 1.00 79.00 106 GLY A CA 1
ATOM 764 C C . GLY A 1 106 ? 6.265 6.894 26.891 1.00 79.00 106 GLY A C 1
ATOM 765 O O . GLY A 1 106 ? 5.220 6.418 26.458 1.00 79.00 106 GLY A O 1
ATOM 766 N N . ARG A 1 107 ? 6.273 7.741 27.933 1.00 82.88 107 ARG A N 1
ATOM 767 C CA . ARG A 1 107 ? 5.056 8.122 28.672 1.00 82.88 107 ARG A CA 1
ATOM 768 C C . ARG A 1 107 ? 4.122 8.994 27.832 1.00 82.88 107 ARG A C 1
ATOM 770 O O . ARG A 1 107 ? 2.923 8.736 27.810 1.00 82.88 107 ARG A O 1
ATOM 777 N N . GLU A 1 108 ? 4.655 10.000 27.140 1.00 81.44 108 GLU A N 1
ATOM 778 C CA . GLU A 1 108 ? 3.852 10.863 26.261 1.00 81.44 108 GLU A CA 1
ATOM 779 C C . GLU A 1 108 ? 3.311 10.077 25.061 1.00 81.44 108 GLU A C 1
ATOM 781 O O . GLU A 1 108 ? 2.139 10.204 24.709 1.00 81.44 108 GLU A O 1
ATOM 786 N N . THR A 1 109 ? 4.138 9.200 24.487 1.00 83.94 109 THR A N 1
ATOM 787 C CA . THR A 1 109 ? 3.733 8.278 23.418 1.00 83.94 109 THR A CA 1
ATOM 788 C C . THR A 1 109 ? 2.586 7.379 23.879 1.00 83.94 109 THR A C 1
ATOM 790 O O . THR A 1 109 ? 1.561 7.301 23.207 1.00 83.94 109 THR A O 1
ATOM 793 N N . ALA A 1 110 ? 2.709 6.759 25.057 1.00 81.38 110 ALA A N 1
ATOM 794 C CA . ALA A 1 110 ? 1.658 5.923 25.629 1.00 81.38 110 ALA A CA 1
ATOM 795 C C . ALA A 1 110 ? 0.366 6.713 25.884 1.00 81.38 110 ALA A C 1
ATOM 797 O O . ALA A 1 110 ? -0.715 6.210 25.592 1.00 81.38 110 ALA A O 1
ATOM 798 N N . ALA A 1 111 ? 0.459 7.955 26.371 1.00 84.50 111 ALA A N 1
ATOM 799 C CA . ALA A 1 111 ? -0.707 8.813 26.572 1.00 84.50 111 ALA A CA 1
ATOM 800 C C . ALA A 1 111 ? -1.430 9.124 25.250 1.00 84.50 111 ALA A C 1
ATOM 802 O O . ALA A 1 111 ? -2.648 8.973 25.182 1.00 84.50 111 ALA A O 1
ATOM 803 N N . LYS A 1 112 ? -0.692 9.472 24.183 1.00 82.50 112 LYS A N 1
ATOM 804 C CA . LYS A 1 112 ? -1.260 9.707 22.841 1.00 82.50 112 LYS A CA 1
ATOM 805 C C . LYS A 1 112 ? -1.923 8.449 22.277 1.00 82.50 112 LYS A C 1
ATOM 807 O O . LYS A 1 112 ? -3.049 8.518 21.792 1.00 82.50 112 LYS A O 1
ATOM 812 N N . ILE A 1 113 ? -1.264 7.293 22.391 1.00 83.62 113 ILE A N 1
ATOM 813 C CA . ILE A 1 113 ? -1.819 6.001 21.962 1.00 83.62 113 ILE A CA 1
ATOM 814 C C . ILE A 1 113 ? -3.105 5.690 22.733 1.00 83.62 113 ILE A C 1
ATOM 816 O O . ILE A 1 113 ? -4.115 5.360 22.118 1.00 83.62 113 ILE A O 1
ATOM 820 N N . MET A 1 114 ? -3.097 5.831 24.063 1.00 81.19 114 MET A N 1
ATOM 821 C CA . MET A 1 114 ? -4.277 5.584 24.892 1.00 81.19 114 MET A CA 1
ATOM 822 C C . MET A 1 114 ? -5.417 6.536 24.552 1.00 81.19 114 MET A C 1
ATOM 824 O O . MET A 1 114 ? -6.548 6.078 24.459 1.00 81.19 114 MET A O 1
ATOM 828 N N . GLN A 1 115 ? -5.149 7.823 24.322 1.00 82.00 115 GLN A N 1
ATOM 829 C CA . GLN A 1 115 ? -6.169 8.795 23.922 1.00 82.00 115 GLN A CA 1
ATOM 830 C C . GLN A 1 115 ? -6.824 8.412 22.586 1.00 82.00 115 GLN A C 1
ATOM 832 O O . GLN A 1 115 ? -8.046 8.443 22.471 1.00 82.00 115 GLN A O 1
ATOM 837 N N . HIS A 1 116 ? -6.029 7.993 21.597 1.00 76.06 116 HIS A N 1
ATOM 838 C CA . HIS A 1 116 ? -6.554 7.520 20.314 1.00 76.06 116 HIS A CA 1
ATOM 839 C C . HIS A 1 116 ? -7.305 6.184 20.430 1.00 76.06 116 HIS A C 1
ATOM 841 O O . HIS A 1 116 ? -8.319 5.995 19.764 1.00 76.06 116 HIS A O 1
ATOM 847 N N . ALA A 1 117 ? -6.845 5.275 21.292 1.00 74.19 117 ALA A N 1
ATOM 848 C CA . ALA A 1 117 ? -7.467 3.971 21.506 1.00 74.19 117 ALA A CA 1
ATOM 849 C C . ALA A 1 117 ? -8.779 4.056 22.300 1.00 74.19 117 ALA A C 1
ATOM 851 O O . ALA A 1 117 ? -9.751 3.396 21.958 1.00 74.19 117 ALA A O 1
ATOM 852 N N . SER A 1 118 ? -8.824 4.885 23.346 1.00 68.25 118 SER A N 1
ATOM 853 C CA . SER A 1 118 ? -9.990 5.031 24.233 1.00 68.25 118 SER A CA 1
ATOM 854 C C . SER A 1 118 ? -11.146 5.809 23.604 1.00 68.25 118 SER A C 1
ATOM 856 O O . SER A 1 118 ? -12.281 5.674 24.054 1.00 68.25 118 SER A O 1
ATOM 858 N N . ALA A 1 119 ? -10.901 6.533 22.507 1.00 61.09 119 ALA A N 1
ATOM 859 C CA . ALA A 1 119 ? -11.957 7.054 21.642 1.00 61.09 119 ALA A CA 1
ATOM 860 C C . ALA A 1 119 ? -12.744 5.946 20.901 1.00 61.09 119 ALA A C 1
ATOM 862 O O . ALA A 1 119 ? -13.752 6.245 20.261 1.00 61.09 119 ALA A O 1
ATOM 863 N N . ARG A 1 120 ? -12.313 4.674 20.972 1.00 60.16 120 ARG A N 1
ATOM 864 C CA . ARG A 1 120 ? -12.978 3.519 20.348 1.00 60.16 120 ARG A CA 1
ATOM 865 C C . ARG A 1 120 ? -13.340 2.467 21.410 1.00 60.16 120 ARG A C 1
ATOM 867 O O . ARG A 1 120 ? -12.496 2.004 22.170 1.00 60.16 120 ARG A O 1
ATOM 874 N N . VAL A 1 121 ? -14.625 2.122 21.491 1.00 54.72 121 VAL A N 1
ATOM 875 C CA . VAL A 1 121 ? -15.197 1.219 22.507 1.00 54.72 121 VAL A CA 1
ATOM 876 C C . VAL A 1 121 ? -14.911 -0.262 22.192 1.00 54.72 121 VAL A C 1
ATOM 878 O O . VAL A 1 121 ? -15.014 -0.692 21.050 1.00 54.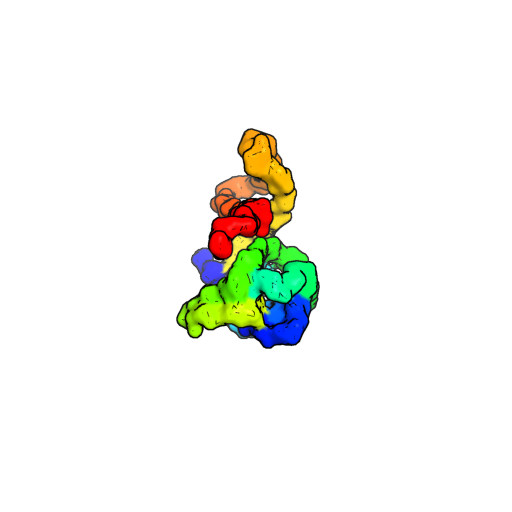72 121 VAL A O 1
ATOM 881 N N . GLU A 1 122 ? -14.572 -0.986 23.268 1.00 51.03 122 GLU A N 1
ATOM 882 C CA . GLU A 1 122 ? -14.485 -2.437 23.541 1.00 51.03 122 GLU A CA 1
ATOM 883 C C . GLU A 1 122 ? -13.669 -3.381 22.624 1.00 51.03 122 GLU A C 1
ATOM 885 O O . GLU A 1 122 ? -14.076 -3.792 21.544 1.00 51.03 122 GLU A O 1
ATOM 890 N N . ARG A 1 123 ? -12.538 -3.846 23.191 1.00 46.41 123 ARG A N 1
ATOM 89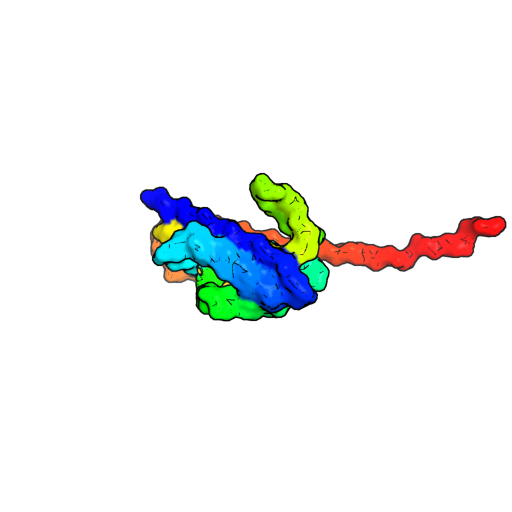1 C CA . ARG A 1 123 ? -11.690 -4.988 22.780 1.00 46.41 123 ARG A CA 1
ATOM 892 C C . ARG A 1 123 ? -11.174 -4.951 21.339 1.00 46.41 123 ARG A C 1
ATOM 894 O O . ARG A 1 123 ? -11.537 -5.781 20.512 1.00 46.41 123 ARG A O 1
ATOM 901 N N . GLN A 1 124 ? -10.199 -4.084 21.083 1.00 52.75 124 GLN A N 1
ATOM 902 C CA . GLN A 1 124 ? -9.379 -4.168 19.873 1.00 52.75 124 GLN A CA 1
ATOM 903 C C . GLN A 1 124 ? -7.924 -4.485 20.232 1.00 52.75 124 GLN A C 1
ATOM 905 O O . GLN A 1 124 ? -7.301 -3.803 21.044 1.00 52.75 124 GLN A O 1
ATOM 910 N N . SER A 1 12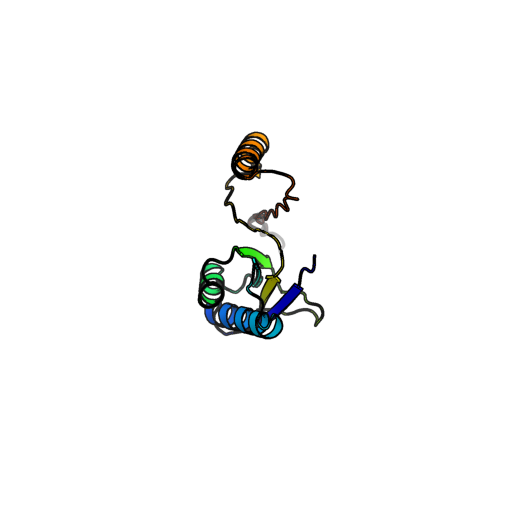5 ? -7.384 -5.555 19.644 1.00 50.28 125 SER A N 1
ATOM 911 C CA . SER A 1 125 ? -5.951 -5.848 19.676 1.00 50.28 125 SER A CA 1
ATOM 912 C C . SER A 1 125 ? -5.223 -4.797 18.840 1.00 50.28 125 SER A C 1
ATOM 914 O O . SER A 1 125 ? -5.441 -4.707 17.635 1.00 50.28 125 SER A O 1
ATOM 916 N N . MET A 1 126 ? -4.372 -3.991 19.473 1.00 52.22 126 MET A N 1
ATOM 917 C CA . MET A 1 126 ? -3.592 -2.958 18.791 1.00 52.22 126 MET A CA 1
ATOM 918 C C . MET A 1 126 ? -2.214 -3.496 18.410 1.00 52.22 126 MET A C 1
ATOM 920 O O . MET A 1 126 ? -1.456 -3.928 19.279 1.00 52.22 126 MET A O 1
ATOM 924 N N . LEU A 1 127 ? -1.875 -3.441 17.121 1.00 55.56 127 LEU A N 1
ATOM 925 C CA . LEU A 1 127 ? -0.525 -3.706 16.630 1.00 55.56 127 LEU A CA 1
ATOM 926 C C . LEU A 1 127 ? 0.183 -2.372 16.381 1.00 55.56 127 LEU A C 1
ATOM 928 O O . LEU A 1 127 ? -0.201 -1.616 15.493 1.00 55.56 127 LEU A O 1
ATOM 932 N N . PHE A 1 128 ? 1.219 -2.089 17.169 1.00 54.53 128 PHE A N 1
ATOM 933 C CA . PHE A 1 128 ? 2.079 -0.927 16.974 1.00 54.53 128 PHE A CA 1
ATOM 934 C C . PHE A 1 128 ? 3.313 -1.334 16.169 1.00 54.53 128 PHE A C 1
ATOM 936 O O . PHE A 1 128 ? 4.054 -2.225 16.584 1.00 54.53 128 PHE A O 1
ATOM 943 N N . LEU A 1 129 ? 3.534 -0.686 15.024 1.00 56.72 129 LEU A N 1
ATOM 944 C CA . LEU A 1 129 ? 4.757 -0.850 14.244 1.00 56.72 129 LEU A CA 1
ATOM 945 C C . LEU A 1 129 ? 5.626 0.392 14.378 1.00 56.72 129 LEU A C 1
ATOM 947 O O . LEU A 1 129 ? 5.178 1.516 14.164 1.00 56.72 129 LEU A O 1
ATOM 951 N N . GLN A 1 130 ? 6.887 0.156 14.723 1.00 56.69 130 GLN A N 1
ATOM 952 C CA . GLN A 1 130 ? 7.878 1.182 14.983 1.00 56.69 130 GLN A CA 1
ATOM 953 C C . GLN A 1 130 ? 9.019 1.046 13.982 1.00 56.69 130 GLN A C 1
ATOM 955 O O . GLN A 1 130 ? 9.581 -0.036 13.814 1.00 56.69 130 GLN A O 1
ATOM 960 N N . THR A 1 131 ? 9.407 2.156 13.363 1.00 55.41 131 THR A N 1
ATOM 961 C CA . THR A 1 131 ? 10.630 2.236 12.561 1.00 55.41 131 THR A CA 1
ATOM 962 C C . THR A 1 131 ? 11.594 3.186 13.263 1.00 55.41 131 THR A C 1
ATOM 964 O O . THR A 1 131 ? 11.220 4.312 13.597 1.00 55.41 131 THR A O 1
ATOM 967 N N . ALA A 1 132 ? 12.825 2.752 13.518 1.00 51.81 132 ALA A N 1
ATOM 968 C CA . ALA A 1 132 ? 13.894 3.625 13.990 1.00 51.81 132 ALA A CA 1
ATOM 969 C C . ALA A 1 132 ? 14.848 3.898 12.824 1.00 51.81 132 ALA A C 1
ATOM 971 O O . ALA A 1 132 ? 15.365 2.959 12.221 1.00 51.81 132 ALA A O 1
ATOM 972 N N . SER A 1 133 ? 15.081 5.172 12.506 1.00 50.38 133 SER A N 1
ATOM 973 C CA . SER A 1 133 ? 16.184 5.555 11.627 1.00 50.38 133 SER A CA 1
ATOM 974 C C . SER A 1 133 ? 17.474 5.444 12.430 1.00 50.38 133 SER A C 1
ATOM 976 O O . SER A 1 133 ? 17.680 6.205 13.372 1.00 50.38 133 SER A O 1
ATOM 978 N N . MET A 1 134 ? 18.323 4.477 12.092 1.00 42.66 134 MET A N 1
ATOM 979 C CA . MET A 1 134 ? 19.680 4.421 12.625 1.00 42.66 134 MET A CA 1
ATOM 980 C C . MET A 1 134 ? 20.549 5.339 11.765 1.00 42.66 134 MET A C 1
ATOM 982 O O . MET A 1 134 ? 20.854 5.007 10.620 1.00 42.66 134 MET A O 1
ATOM 986 N N . GLU A 1 135 ? 20.900 6.517 12.282 1.00 41.66 135 GLU A N 1
ATOM 987 C CA . GLU A 1 135 ? 21.933 7.350 11.665 1.00 41.66 135 GLU A CA 1
ATOM 988 C C . GLU A 1 135 ? 23.254 6.574 11.727 1.00 41.66 135 GLU A C 1
ATOM 990 O O . GLU A 1 135 ? 23.752 6.258 12.810 1.00 41.66 135 GLU A O 1
ATOM 995 N N . MET A 1 136 ? 23.804 6.199 10.568 1.00 38.69 136 MET A N 1
ATOM 996 C CA . MET A 1 136 ? 25.155 5.646 10.535 1.00 38.69 136 MET A CA 1
ATOM 997 C C . MET A 1 136 ? 26.142 6.756 10.910 1.00 38.69 136 MET A C 1
ATOM 999 O O . MET A 1 136 ? 26.041 7.854 10.356 1.00 38.69 136 MET A O 1
ATOM 1003 N N . PRO A 1 137 ? 27.106 6.499 11.811 1.00 41.81 137 PRO A N 1
ATOM 1004 C CA . PRO A 1 137 ? 28.150 7.467 12.101 1.00 41.81 137 PRO A CA 1
ATOM 1005 C C . PRO A 1 137 ? 28.899 7.791 10.806 1.00 41.81 137 PRO A C 1
ATOM 1007 O O . PRO A 1 137 ? 29.324 6.892 10.077 1.00 41.81 137 PRO A O 1
ATOM 1010 N N . SER A 1 138 ? 29.041 9.083 10.507 1.00 44.34 138 SER A N 1
ATOM 1011 C CA . SER A 1 138 ? 29.835 9.571 9.384 1.00 44.34 138 SER A CA 1
ATOM 1012 C C . SER A 1 138 ? 31.249 8.997 9.485 1.00 44.34 138 SER A C 1
ATOM 1014 O O . SER A 1 138 ? 32.001 9.336 10.400 1.00 44.34 138 SER A O 1
ATOM 1016 N N . SER A 1 139 ? 31.611 8.109 8.557 1.00 53.34 139 SER A N 1
ATOM 1017 C CA . SER A 1 139 ? 32.979 7.616 8.419 1.00 53.34 139 SER A CA 1
ATOM 1018 C C . SER A 1 139 ? 33.861 8.759 7.910 1.00 53.34 139 SER A C 1
ATOM 1020 O O . SER A 1 139 ? 34.019 8.965 6.711 1.00 53.34 139 SER A O 1
ATOM 1022 N N . SER A 1 140 ? 34.394 9.554 8.835 1.00 52.38 140 SER A N 1
ATOM 1023 C CA . SER A 1 140 ? 35.445 10.539 8.576 1.00 52.38 140 SER A CA 1
ATOM 1024 C C . SER A 1 140 ? 36.549 10.401 9.624 1.00 52.38 140 SER A C 1
ATOM 1026 O O . SER A 1 140 ? 36.747 11.276 10.462 1.00 52.38 140 SER A O 1
ATOM 1028 N N . ALA A 1 141 ? 37.247 9.266 9.605 1.00 49.66 141 ALA A N 1
ATOM 1029 C CA . ALA A 1 141 ? 38.521 9.093 10.300 1.00 49.66 141 ALA A CA 1
ATOM 1030 C C . ALA A 1 141 ? 39.320 7.933 9.678 1.00 49.66 141 ALA A C 1
ATOM 1032 O O . ALA A 1 141 ? 39.535 6.904 10.309 1.00 49.66 141 ALA A O 1
ATOM 1033 N N . ILE A 1 142 ? 39.754 8.089 8.424 1.00 51.38 142 ILE A N 1
ATOM 1034 C CA . ILE A 1 142 ? 40.932 7.362 7.929 1.00 51.38 142 ILE A CA 1
ATOM 1035 C C . ILE A 1 142 ? 42.125 8.292 8.192 1.00 51.38 142 ILE A C 1
ATOM 1037 O O . ILE A 1 142 ? 42.232 9.313 7.510 1.00 51.38 142 ILE A O 1
ATOM 1041 N N . PRO A 1 143 ? 42.990 8.030 9.189 1.00 48.78 143 PRO A N 1
ATOM 1042 C CA . PRO A 1 143 ? 44.214 8.806 9.348 1.00 48.78 143 PRO A CA 1
ATOM 1043 C C . PRO A 1 143 ? 45.177 8.485 8.189 1.00 48.78 143 PRO A C 1
ATOM 1045 O O . PRO A 1 143 ? 45.361 7.311 7.859 1.00 48.78 143 PRO A O 1
ATOM 1048 N N . PRO A 1 144 ? 45.808 9.490 7.558 1.00 58.62 144 PRO A N 1
ATOM 1049 C CA . PRO A 1 144 ? 46.659 9.269 6.401 1.00 58.62 144 PRO A CA 1
ATOM 1050 C C . PRO A 1 144 ? 48.106 9.045 6.840 1.00 58.62 144 PRO A C 1
ATOM 1052 O O . PRO A 1 144 ? 48.911 9.946 6.683 1.00 58.62 144 PRO A O 1
ATOM 1055 N N . HIS A 1 145 ? 48.479 7.879 7.372 1.00 54.94 145 HIS A N 1
ATOM 1056 C CA . HIS A 1 145 ? 49.905 7.573 7.564 1.00 54.94 145 HIS A CA 1
ATOM 1057 C C . HIS A 1 145 ? 50.202 6.080 7.429 1.00 54.94 145 HIS A C 1
ATOM 1059 O O . HIS A 1 145 ? 49.921 5.316 8.345 1.00 54.94 145 HIS A O 1
ATOM 1065 N N . LEU A 1 146 ? 50.808 5.704 6.299 1.00 46.84 146 LEU A N 1
ATOM 1066 C CA . LEU A 1 146 ? 51.873 4.700 6.194 1.00 46.84 146 LEU A CA 1
ATOM 1067 C C . LEU A 1 146 ? 52.459 4.778 4.776 1.00 46.84 146 LEU A C 1
ATOM 1069 O O . LEU A 1 146 ? 51.910 4.221 3.828 1.00 46.84 146 LEU A O 1
ATOM 1073 N N . ASN A 1 147 ? 53.547 5.538 4.662 1.00 45.72 147 ASN A N 1
ATOM 1074 C CA . ASN A 1 147 ? 54.603 5.336 3.676 1.00 45.72 147 ASN A CA 1
ATOM 1075 C C . ASN A 1 147 ? 55.859 4.984 4.475 1.00 45.72 147 ASN A C 1
ATOM 1077 O O . ASN A 1 147 ? 56.061 5.666 5.509 1.00 45.72 147 ASN A O 1
#

Sequence (147 aa):
MTMIGSVGVAQALDGREAGLQAAHQALNRLGANAPGLAVVIASHQYHPREVLNGVSSLLGDSPMIGFSSPATLTNKGHHPHSVAVALLSGDFQSDTLWLPGYSQSGRETAAKIMQHASARVERQSMLFLQTASMEMPSSSAIPPHLN

pLDDT: mean 81.55, std 16.72, range [38.69, 97.94]

Solvent-accessible surface area (backbone atoms only — not comparable to full-atom values): 8782 Å² total; per-residue (Å²): 140,64,77,49,76,22,65,12,72,24,66,52,97,46,28,27,59,10,19,31,50,2,37,49,46,10,46,67,66,46,51,92,57,67,62,38,34,37,42,38,39,35,11,67,88,36,56,66,68,40,21,50,53,21,31,36,74,78,53,60,88,47,34,64,49,70,52,71,33,82,45,39,79,52,100,91,43,79,35,65,68,19,22,33,23,35,33,33,25,54,98,67,88,67,78,72,81,91,67,83,66,43,90,79,36,63,66,62,42,48,50,55,51,47,58,65,50,70,77,50,88,82,91,77,91,81,86,86,85,85,85,80,88,78,81,73,79,80,91,80,81,82,80,95,80,88,131

Foldseek 3Di:
DDKDKFKFKAADPALLCLLQRRLVRRDVVVPPFQFQEKEKEAEPVHDVVSNVNNNCVPNPPRHYDYDYDQFDQDPVGTGGRMMMMMTMGDPDHDDDDDDPPCVVDVPVVVVVVCVVVVVDDDDDDDDDDDDDDDDDPPPDDPDDDDD

Radius of gyration: 18.73 Å; Cα contacts (8 Å, |Δi|>4): 234; chains: 1; bounding box: 70×28×4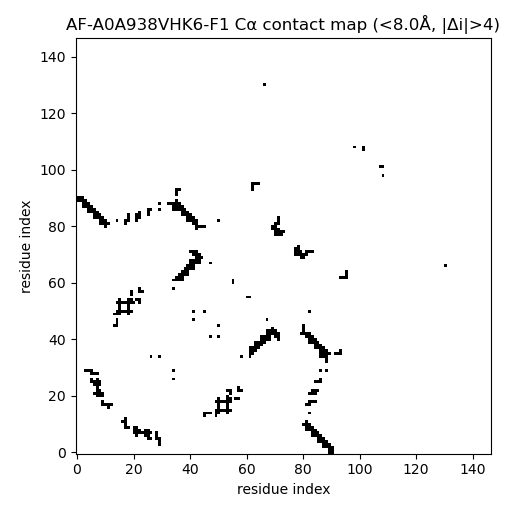2 Å

Secondary structure (DSSP, 8-state):
---EEEEEEE--SSHHHHHHHHHHHHHHHHTTSPPSEEEEEEETTS-HHHHHHHHHHHHTT--EEEEEESEEEETTEEEET-EEEEEEESS--------TTTTT-HHHHHHHHHHHHHTS-S-------------------------

Mean predicted aligned error: 9.71 Å